Protein AF-A0A7V4J0Q5-F1 (afdb_monomer_lite)

Radius of gyration: 25.49 Å; chains: 1; bounding box: 88×31×61 Å

Structure (mmCIF, N/CA/C/O backbone):
data_AF-A0A7V4J0Q5-F1
#
_entry.id   AF-A0A7V4J0Q5-F1
#
loop_
_atom_site.group_PDB
_atom_site.id
_atom_site.type_symbol
_atom_site.label_atom_id
_atom_site.label_alt_id
_atom_site.label_comp_id
_atom_site.label_asym_id
_atom_site.label_entity_id
_atom_site.label_seq_id
_atom_site.pdbx_PDB_ins_code
_atom_site.Cartn_x
_atom_site.Cartn_y
_atom_site.Cartn_z
_atom_site.occupancy
_atom_site.B_iso_or_equiv
_atom_site.auth_seq_id
_atom_site.auth_comp_id
_atom_site.auth_asym_id
_atom_site.auth_atom_id
_atom_site.pdbx_PDB_model_num
ATOM 1 N N . MET A 1 1 ? -62.774 -4.460 27.725 1.00 52.16 1 MET A N 1
ATOM 2 C CA . MET A 1 1 ? -61.874 -3.349 28.109 1.00 52.16 1 MET A CA 1
ATOM 3 C C . MET A 1 1 ? -60.448 -3.782 27.814 1.00 52.16 1 MET A C 1
ATOM 5 O O . MET A 1 1 ? -60.049 -4.822 28.317 1.00 52.16 1 MET A O 1
ATOM 9 N N . LYS A 1 2 ? -59.718 -3.071 26.946 1.00 59.47 2 LYS A N 1
ATOM 10 C CA . LYS A 1 2 ? -58.284 -3.318 26.727 1.00 59.47 2 LYS A CA 1
ATOM 11 C C . LYS A 1 2 ? -57.515 -2.569 27.814 1.00 59.47 2 LYS A C 1
ATOM 13 O O . LYS A 1 2 ? -57.648 -1.357 27.916 1.00 59.47 2 LYS A O 1
ATOM 18 N N . THR A 1 3 ? -56.775 -3.289 28.645 1.00 68.56 3 THR A N 1
ATOM 19 C CA . THR A 1 3 ? -55.815 -2.714 29.588 1.00 68.56 3 THR A CA 1
ATOM 20 C C . THR A 1 3 ? -54.572 -2.298 28.813 1.00 68.56 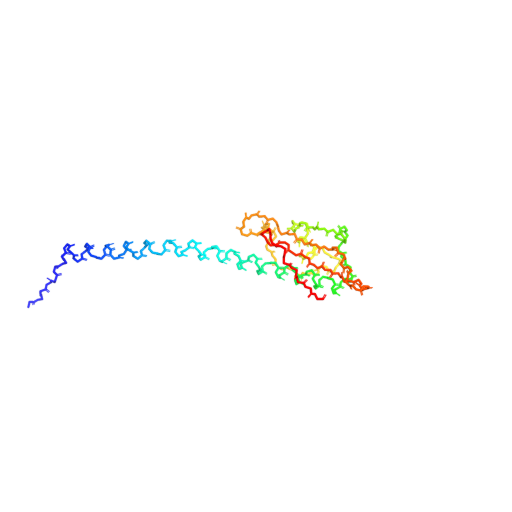3 THR A C 1
ATOM 22 O O . THR A 1 3 ? -53.862 -3.144 28.268 1.00 68.56 3 THR A O 1
ATOM 25 N N . GLU A 1 4 ? -54.317 -0.995 28.728 1.00 72.19 4 GLU A N 1
ATOM 26 C CA . GLU A 1 4 ? -53.046 -0.500 28.203 1.00 72.19 4 GLU A CA 1
ATOM 27 C C . GLU A 1 4 ? -51.958 -0.730 29.255 1.00 72.19 4 GLU A C 1
ATOM 29 O O . GLU A 1 4 ? -52.100 -0.342 30.416 1.00 72.19 4 GLU A O 1
ATOM 34 N N . LYS A 1 5 ? -50.887 -1.430 28.869 1.00 78.50 5 LYS A N 1
ATOM 35 C CA . LYS A 1 5 ? -49.734 -1.659 29.742 1.00 78.50 5 LYS A CA 1
ATOM 36 C C . LYS A 1 5 ? -48.927 -0.364 29.824 1.00 78.50 5 LYS A C 1
ATOM 38 O O . LYS A 1 5 ? -48.335 0.050 28.832 1.00 78.50 5 LYS A O 1
ATOM 43 N N . ALA A 1 6 ? -48.907 0.259 30.998 1.00 78.12 6 ALA A N 1
ATOM 44 C CA . ALA A 1 6 ? -48.026 1.385 31.279 1.00 78.12 6 ALA A CA 1
ATOM 45 C C . ALA A 1 6 ? -46.581 0.887 31.447 1.00 78.12 6 ALA A C 1
ATOM 47 O O . ALA A 1 6 ? -46.337 -0.085 32.161 1.00 78.12 6 ALA A O 1
ATOM 48 N N . PHE A 1 7 ? -45.642 1.552 30.775 1.00 81.81 7 PHE A N 1
ATOM 49 C CA . PHE A 1 7 ? -44.211 1.261 30.859 1.00 81.81 7 PHE A CA 1
ATOM 50 C C . PHE A 1 7 ? -43.657 1.758 32.197 1.00 81.81 7 PHE A C 1
ATOM 52 O O . PHE A 1 7 ? -43.951 2.882 32.614 1.00 81.81 7 PHE A O 1
ATOM 59 N N . THR A 1 8 ? -42.860 0.945 32.881 1.00 91.81 8 THR A N 1
ATOM 60 C CA . THR A 1 8 ? -42.276 1.326 34.170 1.00 91.81 8 THR A CA 1
ATOM 61 C C . THR A 1 8 ? -40.930 2.031 33.993 1.00 91.81 8 THR A C 1
ATOM 63 O O . THR A 1 8 ? -40.166 1.769 33.063 1.00 91.81 8 THR A O 1
ATOM 66 N N . LEU A 1 9 ? -40.591 2.920 34.931 1.00 90.75 9 LEU A N 1
ATOM 67 C CA . LEU A 1 9 ? -39.278 3.577 34.957 1.00 90.75 9 LEU A CA 1
ATOM 68 C C . LEU A 1 9 ? -38.124 2.574 35.089 1.00 90.75 9 LEU A C 1
ATOM 70 O O . LEU A 1 9 ? -37.050 2.803 34.539 1.00 90.75 9 LEU A O 1
ATOM 74 N N . ILE A 1 10 ? -38.342 1.457 35.791 1.00 93.31 10 ILE A N 1
ATOM 75 C CA . ILE A 1 10 ? -37.318 0.424 35.967 1.00 93.31 10 ILE A CA 1
ATOM 76 C C . ILE A 1 10 ? -37.077 -0.374 34.678 1.00 93.31 10 ILE A C 1
ATOM 78 O O . ILE A 1 10 ? -35.930 -0.699 34.368 1.00 93.31 10 ILE A O 1
ATOM 82 N N . GLU A 1 11 ? -38.120 -0.619 33.880 1.00 92.00 11 GLU A N 1
ATOM 83 C CA . GLU A 1 11 ? -37.974 -1.206 32.542 1.00 92.00 11 GLU A CA 1
ATOM 84 C C . GLU A 1 11 ? -37.151 -0.288 31.634 1.00 92.00 11 GLU A C 1
ATOM 86 O O . GLU A 1 11 ? -36.254 -0.759 30.943 1.00 92.00 11 GLU A O 1
ATOM 91 N N . LEU A 1 12 ? -37.357 1.032 31.690 1.00 92.19 12 LEU A N 1
ATOM 92 C CA . LEU A 1 12 ? -36.537 1.965 30.909 1.00 92.19 12 LEU A CA 1
ATOM 93 C C . LEU A 1 12 ? -35.083 2.020 31.405 1.00 92.19 12 LEU A C 1
ATOM 95 O O . LEU A 1 12 ? -34.148 2.008 30.603 1.00 92.19 12 LEU A O 1
ATOM 99 N N . LEU A 1 13 ? -34.888 2.053 32.726 1.00 94.25 13 LEU A N 1
ATOM 100 C CA . LEU A 1 13 ? -33.572 2.157 33.360 1.00 94.25 13 LEU A CA 1
ATOM 101 C C . LEU A 1 13 ? -32.691 0.932 33.071 1.00 94.25 13 LEU A C 1
ATOM 103 O O . LEU A 1 13 ? -31.506 1.067 32.770 1.00 94.25 13 LEU A O 1
ATOM 107 N N . THR A 1 14 ? -33.265 -0.268 33.143 1.00 94.88 14 THR A N 1
ATOM 108 C CA . THR A 1 14 ? -32.530 -1.513 32.873 1.00 94.88 14 THR A CA 1
ATOM 109 C C . THR A 1 14 ? -32.121 -1.623 31.405 1.00 94.88 14 THR A C 1
ATOM 111 O O . THR A 1 14 ? -31.003 -2.049 31.118 1.00 94.88 14 THR A O 1
ATOM 114 N N . VAL A 1 15 ? -32.959 -1.157 30.474 1.00 95.44 15 VAL A N 1
ATOM 115 C CA . VAL A 1 15 ? -32.639 -1.145 29.039 1.00 95.44 15 VAL A CA 1
ATOM 116 C C . VAL A 1 15 ? -31.444 -0.241 28.741 1.00 95.44 15 VAL A C 1
ATOM 118 O O . VAL A 1 15 ? -30.498 -0.682 28.087 1.00 95.44 15 VAL A O 1
ATOM 121 N N . ILE A 1 16 ? -31.429 0.995 29.251 1.00 96.12 16 ILE A N 1
ATOM 122 C CA . ILE A 1 16 ? -30.290 1.900 29.022 1.00 96.12 16 ILE A CA 1
ATOM 123 C C . ILE A 1 16 ? -29.013 1.404 29.710 1.00 96.12 16 ILE A C 1
ATOM 125 O O . ILE A 1 16 ? -27.926 1.565 29.156 1.00 96.12 16 ILE A O 1
ATOM 129 N N . ALA A 1 17 ? -29.132 0.739 30.866 1.00 96.06 17 ALA A N 1
ATOM 130 C CA . ALA A 1 17 ? -27.997 0.116 31.539 1.00 96.06 17 ALA A CA 1
ATOM 131 C C . ALA A 1 17 ? -27.388 -1.014 30.689 1.00 96.06 17 ALA A C 1
ATOM 133 O O . ALA A 1 17 ? -26.172 -1.052 30.499 1.00 96.06 17 ALA A O 1
ATOM 134 N N . ILE A 1 18 ? -28.217 -1.890 30.108 1.00 96.44 18 ILE A N 1
ATOM 135 C CA . ILE A 1 18 ? -27.754 -2.974 29.225 1.00 96.44 18 ILE A CA 1
ATOM 136 C C . ILE A 1 18 ? -27.131 -2.409 27.940 1.00 96.44 18 ILE A C 1
ATOM 138 O O . ILE A 1 18 ? -26.049 -2.848 27.550 1.00 96.44 18 ILE A O 1
ATOM 142 N N . ILE A 1 19 ? -27.752 -1.404 27.306 1.00 96.44 19 ILE A N 1
ATOM 143 C CA . ILE A 1 19 ? -27.188 -0.739 26.116 1.00 96.44 19 ILE A CA 1
ATOM 144 C C . ILE A 1 19 ? -25.832 -0.103 26.444 1.00 96.44 19 ILE A C 1
ATOM 146 O O . ILE A 1 19 ? -24.896 -0.249 25.662 1.00 96.44 19 ILE A O 1
ATOM 150 N N . GLY A 1 20 ? -25.694 0.549 27.604 1.00 95.94 20 GLY A N 1
ATOM 151 C CA . GLY A 1 20 ? -24.432 1.144 28.050 1.00 95.94 20 GLY A CA 1
ATOM 152 C C . GLY A 1 20 ? -23.313 0.114 28.220 1.00 95.94 20 GLY A C 1
ATOM 153 O O . GLY A 1 20 ? -22.197 0.332 27.745 1.00 95.94 20 GLY A O 1
ATOM 154 N N . ILE A 1 21 ? -23.618 -1.040 28.824 1.00 94.94 21 ILE A N 1
ATOM 155 C CA . ILE A 1 21 ? -22.664 -2.151 28.972 1.00 94.94 21 ILE A CA 1
ATOM 156 C C . ILE A 1 21 ? -22.248 -2.688 27.595 1.00 94.94 21 ILE A C 1
ATOM 158 O O . ILE A 1 21 ? -21.054 -2.822 27.320 1.00 94.94 21 ILE A O 1
ATOM 162 N N . LEU A 1 22 ? -23.212 -2.956 26.707 1.00 96.19 22 LEU A N 1
ATOM 163 C CA . LEU A 1 22 ? -22.932 -3.464 25.361 1.00 96.19 22 LEU A CA 1
ATOM 164 C C . LEU A 1 22 ? -22.110 -2.464 24.533 1.00 96.19 22 LEU A C 1
ATOM 166 O O . LEU A 1 22 ? -21.129 -2.854 23.900 1.00 96.19 22 LEU A O 1
ATOM 170 N N . ALA A 1 23 ? -22.457 -1.176 24.581 1.00 93.62 23 ALA A N 1
ATOM 171 C CA . ALA A 1 23 ? -21.733 -0.116 23.883 1.00 93.62 23 ALA A CA 1
ATOM 172 C C . ALA A 1 23 ? -20.284 0.017 24.384 1.00 93.62 23 ALA A C 1
ATOM 174 O O . ALA A 1 23 ? -19.362 0.155 23.576 1.00 93.62 23 ALA A O 1
ATOM 175 N N . GLY A 1 24 ? -20.065 -0.093 25.700 1.00 92.00 24 GLY A N 1
ATOM 176 C CA . GLY A 1 24 ? -18.728 -0.073 26.298 1.00 92.00 24 GLY A CA 1
ATOM 177 C C . GLY A 1 24 ? -17.834 -1.214 25.801 1.00 92.00 24 GLY A C 1
ATOM 178 O O . GLY A 1 24 ? -16.683 -0.983 25.429 1.00 92.00 24 GLY A O 1
ATOM 179 N N . LEU A 1 25 ? -18.373 -2.435 25.711 1.00 91.12 25 LEU A N 1
ATOM 180 C CA . LEU A 1 25 ? -17.641 -3.591 25.178 1.00 91.12 25 LEU A CA 1
ATOM 181 C C . LEU A 1 25 ? -17.315 -3.431 23.684 1.00 91.12 25 LEU A C 1
ATOM 183 O O . LEU A 1 25 ? -16.207 -3.754 23.250 1.00 91.12 25 LEU A O 1
ATOM 187 N N . MET A 1 26 ? -18.251 -2.896 22.893 1.00 91.25 26 MET A N 1
ATOM 188 C CA . MET A 1 26 ? -18.049 -2.680 21.456 1.00 91.25 26 MET A CA 1
ATOM 189 C C . MET A 1 26 ? -16.906 -1.702 21.157 1.00 91.25 26 MET A C 1
ATOM 191 O O . MET A 1 26 ? -16.135 -1.939 20.224 1.00 91.25 26 MET A O 1
ATOM 195 N N . ALA A 1 27 ? -16.750 -0.639 21.951 1.00 88.19 27 ALA A N 1
ATOM 196 C CA . ALA A 1 27 ? -15.719 0.375 21.722 1.00 88.19 27 ALA A CA 1
ATOM 197 C C . ALA A 1 27 ? -14.294 -0.218 21.699 1.00 88.19 27 ALA A C 1
ATOM 199 O O . ALA A 1 27 ? -13.502 0.089 20.803 1.00 88.19 27 ALA A O 1
ATOM 200 N N . VAL A 1 28 ? -13.980 -1.127 22.630 1.00 85.88 28 VAL A N 1
ATOM 201 C CA . VAL A 1 28 ? -12.660 -1.783 22.714 1.00 85.88 28 VAL A CA 1
ATOM 202 C C . VAL A 1 28 ? -12.432 -2.733 21.532 1.00 85.88 28 VAL A C 1
ATOM 204 O O . VAL A 1 28 ? -11.338 -2.786 20.961 1.00 85.88 28 VAL A O 1
ATOM 207 N N . LEU A 1 29 ? -13.475 -3.452 21.109 1.00 90.31 29 LEU A N 1
ATOM 208 C CA . LEU A 1 29 ? -13.398 -4.382 19.981 1.00 90.31 29 LEU A CA 1
ATOM 209 C C . LEU A 1 29 ? -13.113 -3.654 18.661 1.00 90.31 29 LEU A C 1
ATOM 211 O O . LEU A 1 29 ? -12.256 -4.099 17.892 1.00 90.31 29 LEU A O 1
ATOM 215 N N . ILE A 1 30 ? -13.762 -2.510 18.422 1.00 92.38 30 ILE A N 1
ATOM 216 C CA . ILE A 1 30 ? -13.619 -1.728 17.184 1.00 92.38 30 ILE A CA 1
ATOM 217 C C . ILE A 1 30 ? -12.181 -1.235 16.989 1.00 92.38 30 ILE A C 1
ATOM 219 O O . ILE A 1 30 ? -11.658 -1.312 15.875 1.00 92.38 30 ILE A O 1
ATOM 223 N N . ALA A 1 31 ? -11.510 -0.779 18.050 1.00 86.81 31 ALA A N 1
ATOM 224 C CA . ALA A 1 31 ? -10.121 -0.325 17.960 1.00 86.81 31 ALA A CA 1
ATOM 225 C C . ALA A 1 31 ? -9.189 -1.443 17.455 1.00 86.81 31 ALA A C 1
ATOM 227 O O . ALA A 1 31 ? -8.400 -1.243 16.527 1.00 86.81 31 ALA A O 1
ATOM 228 N N . SER A 1 32 ? -9.339 -2.653 18.005 1.00 88.38 32 SER A N 1
ATOM 229 C CA . SER A 1 32 ? -8.562 -3.822 17.577 1.00 88.38 32 SER A CA 1
ATOM 230 C C . SER A 1 32 ? -8.907 -4.272 16.150 1.00 88.38 32 SER A C 1
ATOM 232 O O . SER A 1 32 ? -8.013 -4.603 15.366 1.00 88.38 32 SER A O 1
ATOM 234 N N . ALA A 1 33 ? -10.192 -4.234 15.782 1.00 91.38 33 ALA A N 1
ATOM 235 C CA . ALA A 1 33 ? -10.665 -4.597 14.452 1.00 91.38 33 ALA A CA 1
ATOM 236 C C . ALA A 1 33 ? -10.125 -3.635 13.387 1.00 91.38 33 ALA A C 1
ATOM 238 O O . ALA A 1 33 ? -9.646 -4.082 12.346 1.00 91.38 33 ALA A O 1
ATOM 239 N N . ARG A 1 34 ? -10.108 -2.327 13.674 1.00 90.44 34 ARG A N 1
ATOM 240 C CA . ARG A 1 34 ? -9.546 -1.306 12.783 1.00 90.44 34 ARG A CA 1
ATOM 241 C C . ARG A 1 34 ? -8.055 -1.522 12.542 1.00 90.44 34 ARG A C 1
ATOM 243 O O . ARG A 1 34 ? -7.623 -1.481 11.396 1.00 90.44 34 ARG A O 1
ATOM 250 N N . ALA A 1 35 ? -7.280 -1.819 13.587 1.00 88.75 35 ALA A N 1
ATOM 251 C CA . ALA A 1 35 ? -5.852 -2.108 13.440 1.00 88.75 35 ALA A CA 1
ATOM 252 C C . ALA A 1 35 ? -5.598 -3.348 12.561 1.00 88.75 35 ALA A C 1
ATOM 254 O O . ALA A 1 35 ? -4.729 -3.333 11.687 1.00 88.75 35 ALA A O 1
ATOM 255 N N . ARG A 1 36 ? -6.390 -4.414 12.741 1.00 89.00 36 ARG A N 1
ATOM 256 C CA . ARG A 1 36 ? -6.316 -5.620 11.897 1.00 89.00 36 ARG A CA 1
ATOM 257 C C . ARG A 1 36 ? -6.714 -5.333 10.449 1.00 89.00 36 ARG A C 1
ATOM 259 O O . ARG A 1 36 ? -6.032 -5.805 9.545 1.00 89.00 36 ARG A O 1
ATOM 266 N N . ALA A 1 37 ? -7.765 -4.543 10.232 1.00 92.25 37 ALA A N 1
ATOM 267 C CA . ALA A 1 37 ? -8.218 -4.144 8.903 1.00 92.25 37 ALA A CA 1
ATOM 268 C C . ALA A 1 37 ? -7.161 -3.311 8.165 1.00 92.25 37 ALA A C 1
ATOM 270 O O . ALA A 1 37 ? -6.860 -3.604 7.011 1.00 92.25 37 ALA A O 1
ATOM 271 N N . SER A 1 38 ? -6.534 -2.340 8.840 1.00 91.12 38 SER A N 1
ATOM 272 C CA . SER A 1 38 ? -5.408 -1.580 8.285 1.00 91.12 38 SER A CA 1
ATOM 273 C C . SER A 1 38 ? -4.249 -2.501 7.894 1.00 91.12 38 SER A C 1
ATOM 275 O O . SER A 1 38 ? -3.775 -2.447 6.765 1.00 91.12 38 SER A O 1
ATOM 277 N N . ASN A 1 39 ? -3.839 -3.424 8.768 1.00 87.94 39 ASN A N 1
ATOM 278 C CA . ASN A 1 39 ? -2.780 -4.383 8.436 1.00 87.94 39 ASN A CA 1
ATOM 279 C C . ASN A 1 39 ? -3.140 -5.267 7.231 1.00 87.94 39 ASN A C 1
ATOM 281 O O . ASN A 1 39 ? -2.308 -5.483 6.352 1.00 87.94 39 ASN A O 1
ATOM 285 N N . ALA A 1 40 ? -4.371 -5.780 7.178 1.00 89.69 40 ALA A N 1
ATOM 286 C CA . ALA A 1 40 ? -4.837 -6.616 6.076 1.00 89.69 40 ALA A CA 1
ATOM 287 C C . ALA A 1 40 ? -4.864 -5.849 4.747 1.00 89.69 40 ALA A C 1
ATOM 289 O O . ALA A 1 40 ? -4.407 -6.379 3.734 1.00 89.69 40 ALA A O 1
ATOM 290 N N . LYS A 1 41 ? -5.338 -4.595 4.771 1.00 90.75 41 LYS A N 1
ATOM 291 C CA . LYS A 1 41 ? -5.330 -3.692 3.618 1.00 90.75 41 LYS A CA 1
ATOM 292 C C . LYS A 1 41 ? -3.907 -3.458 3.114 1.00 90.75 41 LYS A C 1
ATOM 294 O O . LYS A 1 41 ? -3.645 -3.706 1.943 1.00 90.75 41 LYS A O 1
ATOM 299 N N . ALA A 1 42 ? -2.983 -3.095 4.005 1.00 88.12 42 ALA A N 1
ATOM 300 C CA . ALA A 1 42 ? -1.596 -2.839 3.626 1.00 88.12 42 ALA A CA 1
ATOM 301 C C . ALA A 1 42 ? -0.938 -4.060 2.968 1.00 88.12 42 ALA A C 1
ATOM 303 O O . ALA A 1 42 ? -0.275 -3.959 1.941 1.00 88.12 42 ALA A O 1
ATOM 304 N N . VAL A 1 43 ? -1.166 -5.250 3.532 1.00 85.94 43 VAL A N 1
ATOM 305 C CA . VAL A 1 43 ? -0.650 -6.506 2.975 1.00 85.94 43 VAL A CA 1
ATOM 306 C C . VAL A 1 43 ? -1.261 -6.823 1.605 1.00 85.94 43 VAL A C 1
ATOM 308 O O . VAL A 1 43 ? -0.562 -7.356 0.744 1.00 85.94 43 VAL A O 1
ATOM 311 N N . ALA A 1 44 ? -2.545 -6.532 1.388 1.00 89.44 44 ALA A N 1
ATOM 312 C CA . ALA A 1 44 ? -3.189 -6.736 0.092 1.00 89.44 44 ALA A CA 1
ATOM 313 C C . ALA A 1 44 ? -2.600 -5.813 -0.985 1.00 89.44 44 ALA A C 1
ATOM 315 O O . ALA A 1 44 ? -2.179 -6.314 -2.024 1.00 89.44 44 ALA A O 1
ATOM 316 N N . GLU A 1 45 ? -2.474 -4.520 -0.684 1.00 90.12 45 GLU A N 1
ATOM 317 C CA . GLU A 1 45 ? -1.876 -3.513 -1.575 1.00 90.12 45 GLU A CA 1
ATOM 318 C C . GLU A 1 45 ? -0.414 -3.850 -1.918 1.00 90.12 45 GLU A C 1
ATOM 320 O O . GLU A 1 45 ? 0.001 -3.747 -3.071 1.00 90.12 45 GLU A O 1
ATOM 325 N N . CYS A 1 46 ? 0.365 -4.358 -0.955 1.00 86.06 46 CYS A N 1
ATOM 326 C CA . CYS A 1 46 ? 1.735 -4.817 -1.216 1.00 86.06 46 CYS A CA 1
ATOM 327 C C . CYS A 1 46 ? 1.788 -5.975 -2.216 1.00 86.06 46 CYS A C 1
ATOM 329 O O . CYS A 1 46 ? 2.633 -5.986 -3.108 1.00 86.06 46 CYS A O 1
ATOM 331 N N . ARG A 1 47 ? 0.900 -6.966 -2.076 1.00 86.44 47 ARG A N 1
ATOM 332 C CA . ARG A 1 47 ? 0.849 -8.102 -3.010 1.00 86.44 47 ARG A CA 1
ATOM 333 C C . ARG A 1 47 ? 0.449 -7.660 -4.410 1.00 86.44 47 ARG A C 1
ATOM 335 O O . ARG A 1 47 ? 0.961 -8.206 -5.383 1.00 86.44 47 ARG A O 1
ATOM 342 N N . GLU A 1 48 ? -0.446 -6.686 -4.503 1.00 90.31 48 GLU A N 1
ATOM 343 C CA . GLU A 1 48 ? -0.857 -6.103 -5.774 1.00 90.31 48 GLU A CA 1
ATOM 344 C C . GLU A 1 48 ? 0.316 -5.401 -6.471 1.00 90.31 48 GLU A C 1
ATOM 346 O O . GLU A 1 48 ? 0.586 -5.689 -7.636 1.00 90.31 48 GLU A O 1
ATOM 351 N N . LEU A 1 49 ? 1.098 -4.602 -5.732 1.00 89.56 49 LEU A N 1
ATOM 352 C CA . LEU A 1 49 ? 2.335 -3.999 -6.240 1.00 89.56 49 LEU A CA 1
ATOM 353 C C . LEU A 1 49 ? 3.349 -5.043 -6.715 1.00 89.56 49 LEU A C 1
ATOM 355 O O . LEU A 1 49 ? 3.896 -4.914 -7.809 1.00 89.56 49 LEU A O 1
ATOM 359 N N . ILE A 1 50 ? 3.605 -6.079 -5.909 1.00 85.69 50 ILE A N 1
ATOM 360 C CA . ILE A 1 50 ? 4.541 -7.155 -6.273 1.00 85.69 50 ILE A CA 1
ATOM 361 C C . ILE A 1 50 ? 4.090 -7.812 -7.574 1.00 85.69 50 ILE A C 1
ATOM 363 O O . ILE A 1 50 ? 4.888 -7.989 -8.492 1.00 85.69 50 ILE A O 1
ATOM 367 N N . ARG A 1 51 ? 2.801 -8.149 -7.677 1.00 89.06 51 ARG A N 1
ATOM 368 C CA . ARG A 1 51 ? 2.239 -8.761 -8.880 1.00 89.06 51 ARG A CA 1
ATOM 369 C C . ARG A 1 51 ? 2.399 -7.846 -10.094 1.00 89.06 51 ARG A C 1
ATOM 371 O O . ARG A 1 51 ? 2.843 -8.325 -11.133 1.00 89.06 51 ARG A O 1
ATOM 378 N N . ALA A 1 52 ? 2.090 -6.558 -9.964 1.00 92.06 52 ALA A N 1
ATOM 379 C CA . ALA A 1 52 ? 2.223 -5.593 -11.052 1.00 92.06 52 ALA A CA 1
ATOM 380 C C . ALA A 1 52 ? 3.672 -5.505 -11.561 1.00 92.06 52 ALA A C 1
ATOM 382 O O . ALA A 1 52 ? 3.915 -5.627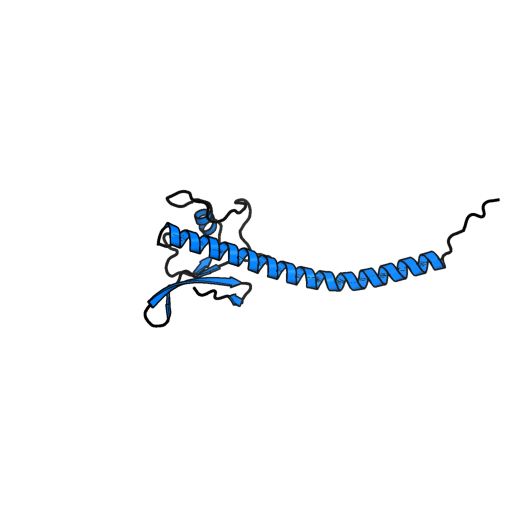 -12.763 1.00 92.06 52 ALA A O 1
ATOM 383 N N . TRP A 1 53 ? 4.650 -5.394 -10.656 1.00 89.81 53 TRP A N 1
ATOM 384 C CA . TRP A 1 53 ? 6.069 -5.353 -11.021 1.00 89.81 53 TRP A CA 1
ATOM 385 C C . TRP A 1 53 ? 6.586 -6.673 -11.603 1.00 89.81 53 TRP A C 1
ATOM 387 O O . TRP A 1 53 ? 7.379 -6.652 -12.544 1.00 89.81 53 TRP A O 1
ATOM 397 N N . LYS A 1 54 ? 6.108 -7.822 -11.114 1.00 87.38 54 LYS A N 1
ATOM 398 C CA . LYS A 1 54 ? 6.423 -9.130 -11.709 1.00 87.38 54 LYS A CA 1
ATOM 399 C C . LYS A 1 54 ? 5.925 -9.227 -13.148 1.00 87.38 54 LYS A C 1
ATOM 401 O O . LYS A 1 54 ? 6.678 -9.625 -14.032 1.00 87.38 54 LYS A O 1
ATOM 406 N N . VAL A 1 55 ? 4.678 -8.831 -13.405 1.00 91.25 55 VAL A N 1
ATOM 407 C CA . VAL A 1 55 ? 4.114 -8.849 -14.765 1.00 91.25 55 VAL A CA 1
ATOM 408 C C . VAL A 1 55 ? 4.842 -7.847 -15.669 1.00 91.25 55 VAL A C 1
ATOM 410 O O . VAL A 1 55 ? 5.128 -8.170 -16.823 1.00 91.25 55 VAL A O 1
ATOM 413 N N . TYR A 1 56 ? 5.231 -6.680 -15.143 1.00 92.00 56 TYR A N 1
ATOM 414 C CA . TYR A 1 56 ? 6.081 -5.724 -15.859 1.00 92.00 56 TYR A CA 1
ATOM 415 C C . TYR A 1 56 ? 7.415 -6.362 -16.282 1.00 92.00 56 TYR A C 1
ATOM 417 O O . TYR A 1 56 ? 7.794 -6.281 -17.451 1.00 92.00 56 TYR A O 1
ATOM 425 N N . TRP A 1 57 ? 8.104 -7.045 -15.361 1.00 88.12 57 TRP A N 1
ATOM 426 C CA . TRP A 1 57 ? 9.360 -7.742 -15.652 1.00 88.12 57 TRP A CA 1
ATOM 427 C C . TRP A 1 57 ? 9.187 -8.835 -16.708 1.00 88.12 57 TRP A C 1
ATOM 429 O O . TRP A 1 57 ? 9.981 -8.912 -17.640 1.00 88.12 57 TRP A O 1
ATOM 439 N N . ILE A 1 58 ? 8.130 -9.644 -16.610 1.00 89.69 58 ILE A N 1
ATOM 440 C CA . ILE A 1 58 ? 7.824 -10.689 -17.600 1.00 89.69 58 ILE A CA 1
ATOM 441 C C . ILE A 1 58 ? 7.602 -10.080 -18.993 1.00 89.69 58 ILE A C 1
ATOM 443 O O . ILE A 1 58 ? 8.044 -10.647 -19.988 1.00 89.69 58 ILE A O 1
ATOM 447 N N . THR A 1 59 ? 6.953 -8.916 -19.062 1.00 92.12 59 THR A N 1
ATOM 448 C CA . THR A 1 59 ? 6.607 -8.251 -20.327 1.00 92.12 59 THR A CA 1
ATOM 449 C C . THR A 1 59 ? 7.819 -7.598 -20.990 1.00 92.12 59 THR A C 1
ATOM 451 O O . THR A 1 59 ? 8.015 -7.733 -22.195 1.00 92.12 59 THR A O 1
ATOM 454 N N . TYR A 1 60 ? 8.640 -6.887 -20.214 1.00 90.94 60 TYR A N 1
ATOM 455 C CA . TYR A 1 60 ? 9.726 -6.062 -20.752 1.00 90.94 60 TYR A CA 1
ATOM 456 C C . TYR A 1 60 ? 11.123 -6.669 -20.603 1.00 90.94 60 TYR A C 1
ATOM 458 O O . TYR A 1 60 ? 12.059 -6.169 -21.230 1.00 90.94 60 TYR A O 1
ATOM 466 N N . GLN A 1 61 ? 11.280 -7.693 -19.759 1.00 88.88 61 GLN A N 1
ATOM 467 C CA . GLN A 1 61 ? 12.555 -8.311 -19.360 1.00 88.88 61 GLN A CA 1
ATOM 468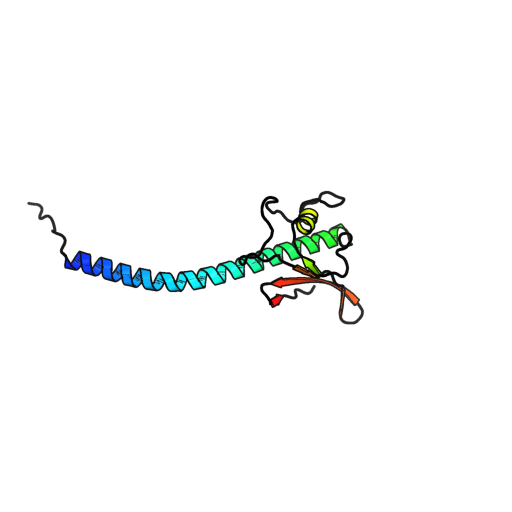 C C . GLN A 1 61 ? 13.607 -7.319 -18.834 1.00 88.88 61 GLN A C 1
ATOM 470 O O . GLN A 1 61 ? 14.808 -7.582 -18.859 1.00 88.88 61 GLN A O 1
ATOM 475 N N . LYS A 1 62 ? 13.163 -6.148 -18.373 1.00 87.94 62 LYS A N 1
ATOM 476 C CA . LYS A 1 62 ? 14.001 -5.091 -17.806 1.00 87.94 62 LYS A CA 1
ATOM 477 C C . LYS A 1 62 ? 13.180 -4.228 -16.868 1.00 87.94 62 LYS A C 1
ATOM 479 O O . LYS A 1 62 ? 11.973 -4.095 -17.050 1.00 87.94 62 LYS A O 1
ATOM 484 N N . TRP A 1 63 ? 13.847 -3.589 -15.916 1.00 88.38 63 TRP A N 1
ATOM 485 C CA . TRP A 1 63 ? 13.236 -2.573 -15.065 1.00 88.38 63 TRP A CA 1
ATOM 486 C C . TRP A 1 63 ? 13.118 -1.228 -15.793 1.00 88.38 63 TRP A C 1
ATOM 488 O O . TRP A 1 63 ? 13.836 -0.994 -16.772 1.00 88.38 63 TRP A O 1
ATOM 498 N N . PRO A 1 64 ? 12.230 -0.326 -15.336 1.00 90.56 64 PRO A N 1
ATOM 499 C CA . PRO A 1 64 ? 12.187 1.034 -15.856 1.00 90.56 64 PRO A CA 1
ATOM 500 C C . PRO A 1 64 ? 13.538 1.758 -15.696 1.00 90.56 64 PRO A C 1
ATOM 502 O O . PRO A 1 64 ? 14.314 1.435 -14.786 1.00 90.56 64 PRO A O 1
ATOM 505 N N . PRO A 1 65 ? 13.835 2.761 -16.542 1.00 89.69 65 PRO A N 1
ATOM 506 C CA . PRO A 1 65 ? 15.045 3.564 -16.408 1.00 89.69 65 PRO A CA 1
ATOM 507 C C . PRO A 1 65 ? 15.188 4.145 -14.996 1.00 89.69 65 PRO A C 1
ATOM 509 O O . PRO A 1 65 ? 14.260 4.743 -14.460 1.00 89.69 65 PRO A O 1
ATOM 512 N N . GLY A 1 66 ? 16.355 3.945 -14.382 1.00 88.25 66 GLY A N 1
ATOM 513 C CA . GLY A 1 66 ? 16.649 4.437 -13.036 1.00 88.25 66 GLY A CA 1
ATOM 514 C C . GLY A 1 66 ? 16.060 3.614 -11.888 1.00 88.25 66 GLY A C 1
ATOM 515 O O . GLY A 1 66 ? 16.276 4.005 -10.747 1.00 88.25 66 GLY A O 1
ATOM 516 N N . PHE A 1 67 ? 15.345 2.511 -12.144 1.00 88.69 67 PHE A N 1
ATOM 517 C CA . PHE A 1 67 ? 14.813 1.620 -11.099 1.00 88.69 67 PHE A CA 1
ATOM 518 C C . PHE A 1 67 ? 15.757 0.470 -10.762 1.00 88.69 67 PHE A C 1
ATOM 520 O O . PHE A 1 67 ? 15.819 0.065 -9.606 1.00 88.69 67 PHE A O 1
ATOM 527 N N . ALA A 1 68 ? 16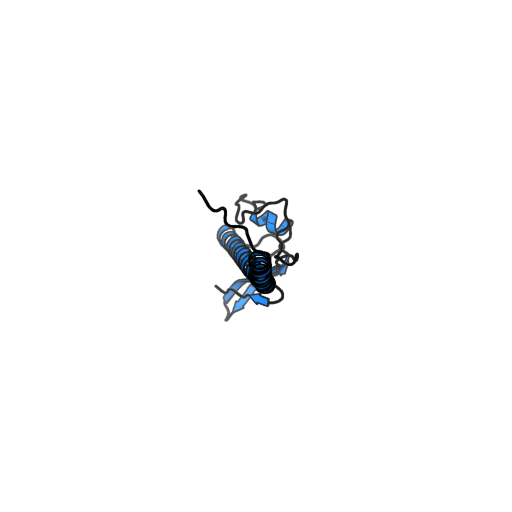.489 -0.042 -11.754 1.00 85.94 68 ALA A N 1
ATOM 528 C CA . ALA A 1 68 ? 17.408 -1.158 -11.563 1.00 85.94 68 ALA A CA 1
ATOM 529 C C . ALA A 1 68 ? 18.404 -0.882 -10.426 1.00 85.94 68 ALA A C 1
ATOM 531 O O . ALA A 1 68 ? 18.959 0.213 -10.335 1.00 85.94 68 ALA A O 1
ATOM 532 N N . ASP A 1 69 ? 18.615 -1.884 -9.572 1.00 83.50 69 ASP A N 1
ATOM 533 C CA . ASP A 1 69 ? 19.568 -1.843 -8.461 1.00 83.50 69 ASP A CA 1
ATOM 534 C C . ASP A 1 69 ? 19.308 -0.762 -7.402 1.00 83.50 69 ASP A C 1
ATOM 536 O O . ASP A 1 69 ? 20.207 -0.364 -6.658 1.00 83.50 69 ASP A O 1
ATOM 540 N N . GLN A 1 70 ? 18.056 -0.310 -7.280 1.00 83.94 70 GLN A N 1
ATOM 541 C CA . GLN A 1 70 ? 17.655 0.699 -6.303 1.00 83.94 70 GLN A CA 1
ATOM 542 C C . GLN A 1 70 ? 16.413 0.299 -5.511 1.00 83.94 70 GLN A C 1
ATOM 544 O O . GLN A 1 70 ? 15.560 -0.455 -5.969 1.00 83.94 70 GLN A O 1
ATOM 549 N N . VAL A 1 71 ? 16.287 0.873 -4.315 1.00 84.19 71 VAL A N 1
ATOM 550 C CA . VAL A 1 71 ? 15.018 0.906 -3.585 1.00 84.19 71 VAL A CA 1
ATOM 551 C C . VAL A 1 71 ? 14.262 2.147 -4.036 1.00 84.19 71 VAL A C 1
ATOM 553 O O . VAL A 1 71 ? 14.784 3.258 -3.938 1.00 84.19 71 VAL A O 1
ATOM 556 N N . LYS A 1 72 ? 13.040 1.971 -4.533 1.00 88.19 72 LYS A N 1
ATOM 557 C CA . LYS A 1 72 ? 12.192 3.071 -4.995 1.00 88.19 72 LYS A CA 1
ATOM 558 C C . LYS A 1 72 ? 10.980 3.241 -4.115 1.00 88.19 72 LYS A C 1
ATOM 560 O O . LYS A 1 72 ? 10.342 2.272 -3.717 1.00 88.19 72 LYS A O 1
ATOM 565 N N . MET A 1 73 ? 10.663 4.498 -3.852 1.00 88.75 73 MET A N 1
ATOM 566 C CA . MET A 1 73 ? 9.385 4.898 -3.293 1.00 88.75 73 MET A CA 1
ATOM 567 C C . MET A 1 73 ? 8.312 4.752 -4.372 1.00 88.75 73 MET A C 1
ATOM 569 O O . MET A 1 73 ? 8.538 5.131 -5.517 1.00 88.75 73 MET A O 1
ATOM 573 N N . MET A 1 74 ? 7.160 4.194 -4.015 1.00 89.94 74 MET A N 1
ATOM 574 C CA . MET A 1 74 ? 5.997 4.091 -4.896 1.00 89.94 74 MET A CA 1
ATOM 575 C C . MET A 1 74 ? 5.221 5.408 -4.872 1.00 89.94 74 MET A C 1
ATOM 577 O O . MET A 1 74 ? 4.132 5.509 -4.309 1.00 89.94 74 MET A O 1
ATOM 581 N N . ASP A 1 75 ? 5.848 6.443 -5.419 1.00 91.19 75 ASP A N 1
ATOM 582 C CA . ASP A 1 75 ? 5.253 7.755 -5.630 1.00 91.19 75 ASP A CA 1
ATOM 583 C C . ASP A 1 75 ? 4.416 7.804 -6.918 1.00 91.19 75 ASP A C 1
ATOM 585 O O . ASP A 1 75 ? 4.225 6.798 -7.603 1.00 91.19 75 ASP A O 1
ATOM 589 N N . ALA A 1 76 ? 3.872 8.980 -7.236 1.00 91.12 76 ALA A N 1
ATOM 590 C CA . ALA A 1 76 ? 3.034 9.159 -8.419 1.00 91.12 76 ALA A CA 1
ATOM 591 C C . ALA A 1 76 ? 3.766 8.770 -9.716 1.00 91.12 76 ALA A C 1
ATOM 593 O O . ALA A 1 76 ? 3.166 8.135 -10.583 1.00 91.12 76 ALA A O 1
ATOM 594 N N . ASP A 1 77 ? 5.060 9.078 -9.824 1.00 90.75 77 ASP A N 1
ATOM 595 C CA . ASP A 1 77 ? 5.857 8.773 -11.011 1.00 90.75 77 ASP A CA 1
ATOM 596 C C . ASP A 1 77 ? 6.071 7.263 -11.151 1.00 90.75 77 ASP A C 1
ATOM 598 O O . ASP A 1 77 ? 5.817 6.699 -12.219 1.00 90.75 77 ASP A O 1
ATOM 602 N N . ALA A 1 78 ? 6.448 6.582 -10.065 1.00 90.94 78 ALA A N 1
ATOM 603 C CA . ALA A 1 78 ? 6.606 5.131 -10.046 1.00 90.94 78 ALA A CA 1
ATOM 604 C C . ALA A 1 78 ? 5.296 4.392 -10.357 1.00 90.94 78 ALA A C 1
ATOM 606 O O . ALA A 1 78 ? 5.295 3.433 -11.131 1.00 90.94 78 ALA A O 1
ATOM 607 N N . ILE A 1 79 ? 4.175 4.852 -9.795 1.00 93.12 79 ILE A N 1
ATOM 608 C CA . ILE A 1 79 ? 2.855 4.267 -10.051 1.00 93.12 79 ILE A CA 1
ATOM 609 C C . ILE A 1 79 ? 2.399 4.542 -11.488 1.00 93.12 79 ILE A C 1
ATOM 611 O O . ILE A 1 79 ? 1.832 3.650 -12.117 1.00 93.12 79 ILE A O 1
ATOM 615 N N . SER A 1 80 ? 2.717 5.709 -12.060 1.00 93.19 80 SER A N 1
ATOM 616 C CA . SER A 1 80 ? 2.343 6.039 -13.443 1.00 93.19 80 SER A CA 1
ATOM 617 C C . SER A 1 80 ? 2.891 5.025 -14.453 1.00 93.19 80 SER A C 1
ATOM 619 O O . SER A 1 80 ? 2.208 4.676 -15.419 1.00 93.19 80 SER A O 1
ATOM 621 N N . ILE A 1 81 ? 4.091 4.486 -14.205 1.00 93.56 81 ILE A N 1
ATOM 622 C CA . ILE A 1 81 ? 4.722 3.463 -15.051 1.00 93.56 81 ILE A CA 1
ATOM 623 C C . ILE A 1 81 ? 3.877 2.188 -15.075 1.00 93.56 81 ILE A C 1
ATOM 625 O O . ILE A 1 81 ? 3.699 1.582 -16.134 1.00 93.56 81 ILE A O 1
ATOM 629 N N . LEU A 1 82 ? 3.309 1.803 -13.931 1.00 93.69 82 LEU A N 1
ATOM 630 C CA . LEU A 1 82 ? 2.392 0.668 -13.828 1.00 93.69 82 LEU A CA 1
ATOM 631 C C . LEU A 1 82 ? 1.006 0.972 -14.413 1.00 93.69 82 LEU A C 1
ATOM 633 O O . LEU A 1 82 ? 0.274 0.044 -14.741 1.00 93.69 82 LEU A O 1
ATOM 637 N N . GLN A 1 83 ? 0.657 2.244 -14.595 1.00 93.56 83 GLN A N 1
ATOM 638 C CA . GLN A 1 83 ? -0.627 2.704 -15.133 1.00 93.56 83 GLN A CA 1
ATOM 639 C C . GLN A 1 83 ? -0.587 3.036 -16.634 1.00 93.56 83 GLN A C 1
ATOM 641 O O . GLN A 1 83 ? -1.466 3.723 -17.151 1.00 93.56 83 GLN A O 1
ATOM 646 N N . GLY A 1 84 ? 0.426 2.557 -17.360 1.00 91.25 84 GLY A N 1
ATOM 647 C CA . GLY A 1 84 ? 0.527 2.748 -18.809 1.00 91.25 84 GLY A CA 1
ATOM 648 C C . GLY A 1 84 ? 1.472 3.864 -19.250 1.00 91.25 84 GLY A C 1
ATOM 649 O O . GLY A 1 84 ? 1.613 4.081 -20.453 1.00 91.25 84 GLY A O 1
ATOM 650 N N . ASN A 1 85 ? 2.187 4.529 -18.336 1.00 92.69 85 ASN A N 1
ATOM 651 C CA . ASN A 1 85 ? 3.339 5.367 -18.690 1.00 92.69 85 ASN A CA 1
ATOM 652 C C . ASN A 1 85 ? 4.583 4.497 -18.966 1.00 92.69 85 ASN A C 1
ATOM 654 O O . ASN A 1 85 ? 5.610 4.577 -18.297 1.00 92.69 85 ASN A O 1
ATOM 658 N N . ASN A 1 86 ? 4.451 3.587 -19.927 1.00 91.12 86 ASN A N 1
ATOM 659 C CA . ASN A 1 86 ? 5.472 2.635 -20.342 1.00 91.12 86 ASN A CA 1
ATOM 660 C C . ASN A 1 86 ? 5.423 2.455 -21.872 1.00 91.12 86 ASN A C 1
ATOM 662 O O . ASN A 1 86 ? 4.431 2.842 -22.495 1.00 91.12 86 ASN A O 1
ATOM 666 N N . PRO A 1 87 ? 6.467 1.887 -22.507 1.00 90.12 87 PRO A N 1
ATOM 667 C CA . PRO A 1 87 ? 6.595 1.882 -23.967 1.00 90.12 87 PRO A CA 1
ATOM 668 C C . PRO A 1 87 ? 5.406 1.282 -24.730 1.00 90.12 87 PRO A C 1
ATOM 670 O O . PRO A 1 87 ? 5.119 1.727 -25.837 1.00 90.12 87 PRO A O 1
ATOM 673 N N . GLN A 1 88 ? 4.704 0.299 -24.153 1.00 91.81 88 GLN A N 1
ATOM 674 C CA . GLN A 1 88 ? 3.550 -0.357 -24.785 1.00 91.81 88 GLN A CA 1
ATOM 675 C C . GLN A 1 88 ? 2.192 0.119 -24.242 1.00 91.81 88 GLN A C 1
ATOM 677 O O . GLN A 1 88 ? 1.162 -0.412 -24.648 1.00 91.81 88 GLN A O 1
ATOM 682 N N . ARG A 1 89 ? 2.165 1.107 -23.337 1.00 92.75 89 ARG A N 1
ATOM 683 C CA . ARG A 1 89 ? 0.954 1.623 -22.666 1.00 92.75 89 ARG A CA 1
ATOM 684 C C . ARG A 1 89 ? 0.090 0.554 -21.983 1.00 92.75 89 ARG A C 1
ATOM 686 O O . ARG A 1 89 ? -1.128 0.692 -21.905 1.00 92.75 89 ARG A O 1
ATOM 693 N N . ILE A 1 90 ? 0.719 -0.505 -21.476 1.00 93.38 90 ILE A N 1
ATOM 694 C CA . ILE A 1 90 ? 0.035 -1.600 -20.777 1.00 93.38 90 ILE A CA 1
ATOM 695 C C . ILE A 1 90 ? -0.218 -1.186 -19.327 1.00 93.38 90 ILE A C 1
ATOM 697 O O . ILE A 1 90 ? 0.677 -0.661 -18.665 1.00 93.38 90 ILE A O 1
ATOM 701 N N . VAL A 1 91 ? -1.424 -1.441 -18.824 1.00 94.75 91 VAL A N 1
ATOM 702 C CA . VAL A 1 91 ? -1.771 -1.221 -17.417 1.00 94.75 91 VAL A CA 1
ATOM 703 C C . VAL A 1 91 ? -1.481 -2.501 -16.632 1.00 94.75 91 VAL A C 1
ATOM 705 O O . VAL A 1 91 ? -2.050 -3.552 -16.908 1.00 94.75 91 VAL A O 1
ATOM 708 N N . PHE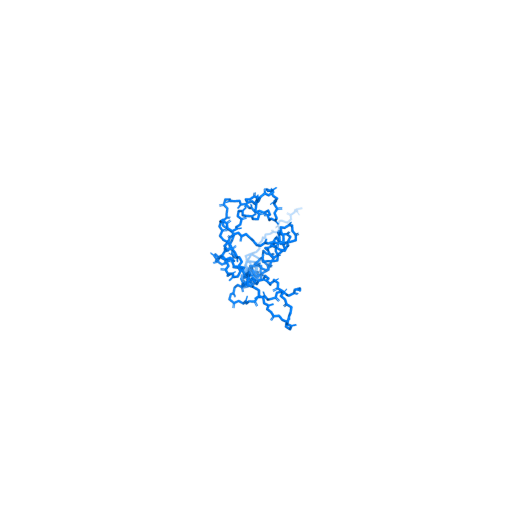 A 1 92 ? -0.571 -2.408 -15.666 1.00 93.38 92 PHE A N 1
ATOM 709 C CA . PHE A 1 92 ? -0.189 -3.483 -14.746 1.00 93.38 92 PHE A CA 1
ATOM 710 C C . PHE A 1 92 ? -0.837 -3.335 -13.367 1.00 93.38 92 PHE A C 1
ATOM 712 O O . PHE A 1 92 ? -0.950 -4.320 -12.639 1.00 93.38 92 PHE A O 1
ATOM 719 N N . LEU A 1 93 ? -1.236 -2.113 -13.008 1.00 94.50 93 LEU A N 1
ATOM 720 C CA . LEU A 1 93 ? -1.909 -1.779 -11.759 1.00 94.50 93 LEU A CA 1
ATOM 721 C C . LEU A 1 93 ? -3.049 -0.801 -12.042 1.00 94.50 93 LEU A C 1
ATOM 723 O O . LEU A 1 93 ? -2.821 0.270 -12.605 1.00 94.50 93 LEU A O 1
ATOM 727 N N . GLU A 1 94 ? -4.257 -1.143 -11.609 1.00 91.81 94 GLU A N 1
ATOM 728 C CA . GLU A 1 94 ? -5.403 -0.238 -11.655 1.00 91.81 94 GLU A CA 1
ATOM 729 C C . GLU A 1 94 ? -5.499 0.514 -10.329 1.00 91.81 94 GLU A C 1
ATOM 731 O O . GLU A 1 94 ? -5.754 -0.063 -9.276 1.00 91.81 94 GLU A O 1
ATOM 736 N N . TRP A 1 95 ? -5.277 1.825 -10.367 1.00 90.75 95 TRP A N 1
ATOM 737 C CA . TRP A 1 95 ? -5.402 2.676 -9.189 1.00 90.75 95 TRP A CA 1
ATOM 738 C C . TRP A 1 95 ? -5.902 4.062 -9.585 1.00 90.75 95 TRP A C 1
ATOM 740 O O . TRP A 1 95 ? -5.684 4.518 -10.705 1.00 90.75 95 TRP A O 1
ATOM 750 N N . ASP A 1 96 ? -6.584 4.735 -8.667 1.00 90.69 96 ASP A N 1
ATOM 751 C CA . ASP A 1 96 ? -7.086 6.087 -8.885 1.00 90.69 96 ASP A CA 1
ATOM 752 C C . ASP A 1 96 ? -5.912 7.084 -8.971 1.00 90.69 96 ASP A C 1
ATOM 754 O O . ASP A 1 96 ? -5.254 7.333 -7.957 1.00 90.69 96 ASP A O 1
ATOM 758 N N . PRO A 1 97 ? -5.649 7.699 -10.139 1.00 84.00 97 PRO A N 1
ATOM 759 C CA . PRO A 1 97 ? -4.506 8.592 -10.316 1.00 84.00 97 PRO A CA 1
ATOM 760 C C . PRO A 1 97 ? -4.622 9.889 -9.499 1.00 84.00 97 PRO A C 1
ATOM 762 O O . PRO A 1 97 ? -3.625 10.577 -9.301 1.00 84.00 97 PRO A O 1
ATOM 765 N N . SER A 1 98 ? -5.815 10.231 -8.995 1.00 87.12 98 SER A N 1
ATOM 766 C CA . SER A 1 98 ? -6.010 11.397 -8.124 1.00 87.12 98 SER A CA 1
ATOM 767 C C . SER A 1 98 ? -5.549 11.163 -6.681 1.00 87.12 98 SER A C 1
ATOM 769 O O . SER A 1 98 ? -5.428 12.117 -5.909 1.00 87.12 98 SER A O 1
ATOM 771 N N . LYS A 1 99 ? -5.289 9.906 -6.292 1.00 88.69 99 LYS A N 1
ATOM 772 C CA . LYS A 1 99 ? -4.952 9.534 -4.914 1.00 88.69 99 LYS A CA 1
ATOM 773 C C . LYS A 1 99 ? -3.530 8.994 -4.827 1.00 88.69 99 LYS A C 1
ATOM 775 O O . LYS A 1 99 ? -3.161 8.121 -5.608 1.00 88.69 99 LYS A O 1
ATOM 780 N N . PRO A 1 100 ? -2.729 9.431 -3.840 1.00 88.75 100 PRO A N 1
ATOM 781 C CA . PRO A 1 100 ? -1.409 8.855 -3.639 1.00 88.75 100 PRO A CA 1
ATOM 782 C C . PRO A 1 100 ? -1.534 7.397 -3.177 1.00 88.75 100 PRO A C 1
ATOM 784 O O . PRO A 1 100 ? -2.342 7.086 -2.297 1.00 88.75 100 PRO A O 1
ATOM 787 N N . PHE A 1 101 ? -0.714 6.515 -3.748 1.00 90.19 101 PHE A N 1
ATOM 788 C CA . PHE A 1 101 ? -0.640 5.110 -3.354 1.00 90.19 101 PHE A CA 1
ATOM 789 C C . PHE A 1 101 ? 0.118 4.988 -2.020 1.00 90.19 101 PHE A C 1
ATOM 791 O O . PHE A 1 101 ? 1.346 4.898 -1.973 1.00 90.19 101 PHE A O 1
ATOM 798 N N . LYS A 1 102 ? -0.624 5.083 -0.915 1.00 89.81 102 LYS A N 1
ATOM 799 C CA . LYS A 1 102 ? -0.093 5.145 0.452 1.00 89.81 102 LYS A CA 1
ATOM 800 C C . LYS A 1 102 ? -0.682 4.060 1.331 1.00 89.81 102 LYS A C 1
ATOM 802 O O . LYS A 1 102 ? -1.833 3.664 1.164 1.00 89.81 102 LYS A O 1
ATOM 807 N N . ASP A 1 103 ? 0.106 3.648 2.312 1.00 88.69 103 ASP A N 1
ATOM 808 C CA . ASP A 1 103 ? -0.324 2.722 3.340 1.00 88.69 103 ASP A CA 1
ATOM 809 C C . ASP A 1 103 ? -1.419 3.340 4.244 1.00 88.69 103 ASP A C 1
ATOM 811 O O . ASP A 1 103 ? -1.634 4.559 4.260 1.00 88.69 103 ASP A O 1
ATOM 815 N N . PRO A 1 104 ? -2.128 2.524 5.045 1.00 89.12 104 PRO A N 1
ATOM 816 C CA . PRO A 1 104 ? -3.153 3.007 5.974 1.00 89.12 104 PRO A CA 1
ATOM 817 C C . PRO A 1 104 ? -2.654 3.962 7.069 1.00 89.12 104 PRO A C 1
ATOM 819 O O . PRO A 1 104 ? -3.476 4.495 7.816 1.00 89.12 104 PRO A O 1
ATOM 822 N N . TRP A 1 105 ? -1.338 4.157 7.187 1.00 87.38 105 TRP A N 1
ATOM 823 C CA . TRP A 1 105 ? -0.690 5.078 8.119 1.00 87.38 105 TRP A CA 1
ATOM 824 C C . TRP A 1 105 ? -0.203 6.367 7.433 1.00 87.38 105 TRP A C 1
ATOM 826 O O . TRP A 1 105 ? 0.278 7.266 8.118 1.00 87.38 105 TRP A O 1
ATOM 836 N N . GLY A 1 106 ? -0.368 6.494 6.112 1.00 87.88 106 GLY A N 1
ATOM 837 C CA . GLY A 1 106 ? -0.029 7.680 5.326 1.00 87.88 106 GLY A CA 1
ATOM 838 C C . GLY A 1 106 ? 1.381 7.695 4.724 1.00 87.88 106 GLY A C 1
ATOM 839 O O . GLY A 1 106 ? 1.757 8.708 4.125 1.00 87.88 106 GLY A O 1
ATOM 840 N N . ASN A 1 107 ? 2.147 6.610 4.839 1.00 87.19 107 ASN A N 1
ATOM 841 C CA . ASN A 1 107 ? 3.477 6.493 4.240 1.00 87.19 107 ASN A CA 1
ATOM 842 C C . ASN A 1 107 ? 3.397 5.897 2.835 1.00 87.19 107 ASN A C 1
ATOM 844 O O . ASN A 1 107 ? 2.463 5.169 2.501 1.00 87.19 107 ASN A O 1
ATOM 848 N N . TYR A 1 108 ? 4.397 6.182 2.006 1.00 87.69 108 TYR A N 1
ATOM 849 C CA . TYR A 1 108 ? 4.538 5.500 0.725 1.00 87.69 108 TYR A CA 1
ATOM 850 C C . TYR A 1 108 ? 5.054 4.078 0.921 1.00 87.69 108 TYR A C 1
ATOM 852 O O . TYR A 1 108 ? 5.864 3.805 1.811 1.00 87.69 108 TYR A O 1
ATOM 860 N N . TYR A 1 109 ? 4.621 3.187 0.037 1.00 87.31 109 TYR A N 1
ATOM 861 C CA . TYR A 1 109 ? 5.267 1.893 -0.118 1.00 87.31 109 TYR A CA 1
ATOM 862 C C . TYR A 1 109 ? 6.647 2.075 -0.744 1.00 87.31 109 TYR A C 1
ATOM 864 O O . TYR A 1 109 ? 6.877 3.019 -1.501 1.00 87.31 109 TYR A O 1
ATOM 872 N N . TYR A 1 110 ? 7.558 1.148 -0.468 1.00 84.75 110 TYR A N 1
ATOM 873 C CA . TYR A 1 110 ? 8.816 1.059 -1.200 1.00 84.75 110 TYR A CA 1
ATOM 874 C C . TYR A 1 110 ? 8.892 -0.294 -1.896 1.00 84.75 110 TYR A C 1
ATOM 876 O O . TYR A 1 110 ? 8.251 -1.252 -1.471 1.00 84.75 110 TYR A O 1
ATOM 884 N N . VAL A 1 111 ? 9.659 -0.366 -2.973 1.00 84.00 111 VAL A N 1
ATOM 885 C CA . VAL A 1 111 ? 9.978 -1.610 -3.666 1.00 84.00 111 VAL A CA 1
ATOM 886 C C . VAL A 1 111 ? 11.480 -1.630 -3.903 1.00 84.00 111 VAL A C 1
ATOM 888 O O . VAL A 1 111 ? 12.050 -0.670 -4.416 1.00 84.00 111 VAL A O 1
ATOM 891 N N . ASP A 1 112 ? 12.132 -2.700 -3.482 1.00 82.06 112 ASP A N 1
ATOM 892 C CA . ASP A 1 112 ? 13.538 -2.964 -3.760 1.00 82.06 112 ASP A CA 1
ATOM 893 C C . ASP A 1 112 ? 13.666 -3.681 -5.097 1.00 82.06 112 ASP A C 1
ATOM 895 O O . ASP A 1 112 ? 13.025 -4.711 -5.287 1.00 82.06 112 ASP A O 1
ATOM 899 N N . PHE A 1 113 ? 14.483 -3.135 -5.992 1.00 81.75 113 PHE A N 1
ATOM 900 C CA . PHE A 1 113 ? 14.798 -3.692 -7.308 1.00 81.75 113 PHE A CA 1
ATOM 901 C C . PHE A 1 113 ? 16.260 -4.146 -7.405 1.00 81.75 113 PHE A C 1
ATOM 903 O O . PHE A 1 113 ? 16.785 -4.337 -8.506 1.00 81.75 113 PHE A O 1
ATOM 910 N N . ARG A 1 114 ? 16.953 -4.280 -6.269 1.00 78.31 114 ARG A N 1
ATOM 911 C CA . ARG A 1 114 ? 18.321 -4.800 -6.223 1.00 78.31 114 ARG A CA 1
ATOM 912 C C . ARG A 1 114 ? 18.359 -6.274 -6.590 1.00 78.31 114 ARG A C 1
ATOM 914 O O . ARG A 1 114 ? 17.566 -7.077 -6.097 1.00 78.31 114 ARG A O 1
ATOM 921 N N . LYS A 1 115 ? 19.333 -6.645 -7.425 1.00 67.69 115 LYS A N 1
ATOM 922 C CA . LYS A 1 115 ? 19.683 -8.053 -7.627 1.00 67.69 115 LYS A CA 1
ATOM 923 C C . LYS A 1 115 ? 20.108 -8.660 -6.291 1.00 67.69 115 LYS A C 1
ATOM 925 O O . LYS A 1 115 ? 20.979 -8.117 -5.609 1.00 67.69 115 LYS A O 1
ATOM 930 N N . LYS A 1 116 ? 19.530 -9.805 -5.927 1.00 65.06 116 LYS A N 1
ATOM 931 C CA . LYS A 1 116 ? 20.011 -10.596 -4.792 1.00 65.06 116 LYS A CA 1
ATOM 932 C C . LYS A 1 116 ? 20.617 -11.880 -5.324 1.00 65.06 116 LYS A C 1
ATOM 934 O O . LYS A 1 116 ? 19.912 -12.763 -5.801 1.00 65.06 116 LYS A O 1
ATOM 939 N N . THR A 1 117 ? 21.935 -11.986 -5.224 1.00 58.81 117 THR A N 1
ATOM 940 C CA . THR A 1 117 ? 22.641 -13.222 -5.557 1.00 58.81 117 THR A CA 1
ATOM 941 C C . THR A 1 117 ? 22.384 -14.245 -4.459 1.00 58.81 117 THR A C 1
ATOM 943 O O . THR A 1 117 ? 22.804 -14.057 -3.316 1.00 58.81 117 THR A O 1
ATOM 946 N N . ILE A 1 118 ? 21.710 -15.340 -4.802 1.00 59.38 118 ILE A N 1
ATOM 947 C CA . ILE A 1 118 ? 21.611 -16.526 -3.950 1.00 59.38 118 ILE A CA 1
ATOM 948 C C . ILE A 1 118 ? 22.327 -17.648 -4.701 1.00 59.38 118 ILE A C 1
ATOM 950 O O . ILE A 1 118 ? 21.900 -18.042 -5.778 1.00 59.38 118 ILE A O 1
ATOM 954 N N . ILE A 1 119 ? 23.444 -18.133 -4.145 1.00 63.59 119 ILE A N 1
ATOM 955 C CA . ILE A 1 119 ? 24.159 -19.335 -4.619 1.00 63.59 119 ILE A CA 1
ATOM 956 C C . ILE A 1 119 ? 24.505 -19.265 -6.128 1.00 63.59 119 ILE A C 1
ATOM 958 O O . ILE A 1 119 ? 24.226 -20.173 -6.899 1.00 63.59 119 ILE A O 1
ATOM 962 N N . GLY A 1 120 ? 25.116 -18.163 -6.571 1.00 58.22 120 GLY A N 1
ATOM 963 C CA . GLY A 1 120 ? 25.712 -18.064 -7.914 1.00 58.22 120 GLY A CA 1
ATOM 964 C C . GLY A 1 120 ? 24.763 -17.757 -9.079 1.00 58.22 120 GLY A C 1
ATOM 965 O O . GLY A 1 120 ? 25.262 -17.498 -10.170 1.00 58.22 120 GLY A O 1
ATOM 966 N N . ASN A 1 121 ?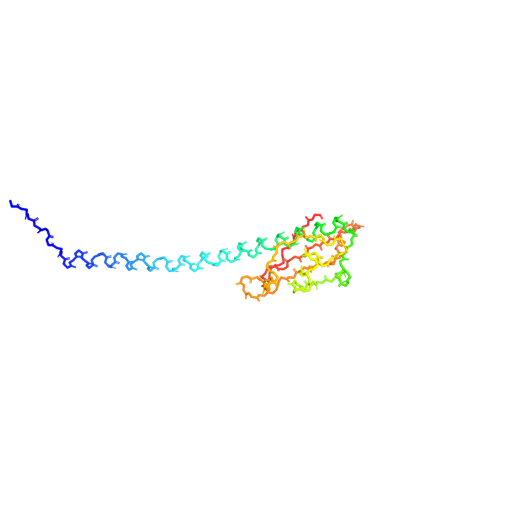 23.445 -17.696 -8.859 1.00 53.75 121 ASN A N 1
ATOM 967 C CA . ASN A 1 121 ? 22.480 -17.258 -9.872 1.00 53.75 121 ASN A CA 1
ATOM 968 C C . ASN A 1 121 ? 21.959 -15.844 -9.567 1.00 53.75 121 ASN A C 1
ATOM 970 O O . ASN A 1 121 ? 21.713 -15.488 -8.409 1.00 53.75 121 ASN A O 1
ATOM 974 N N . GLU A 1 122 ? 21.796 -15.022 -10.608 1.00 54.97 122 GLU A N 1
ATOM 975 C CA . GLU A 1 122 ? 21.178 -13.700 -10.489 1.00 54.97 122 GLU A CA 1
ATOM 976 C C . GLU A 1 122 ? 19.654 -13.851 -10.405 1.00 54.97 122 GLU A C 1
ATOM 978 O O . GLU A 1 122 ? 18.999 -14.169 -11.396 1.00 54.97 122 GLU A O 1
ATOM 983 N N . HIS A 1 123 ? 19.084 -13.599 -9.225 1.00 54.16 123 HIS A N 1
ATOM 984 C CA . HIS A 1 123 ? 17.640 -13.475 -9.051 1.00 54.16 123 HIS A CA 1
ATOM 985 C C . HIS A 1 123 ? 17.282 -11.997 -8.860 1.00 54.16 123 HIS A C 1
ATOM 987 O O . HIS A 1 123 ? 17.863 -11.288 -8.028 1.00 54.16 123 HIS A O 1
ATOM 993 N N . TYR A 1 124 ? 16.317 -11.518 -9.643 1.00 55.59 124 TYR A N 1
ATOM 994 C CA . TYR A 1 124 ? 15.723 -10.201 -9.443 1.00 55.59 124 TYR A CA 1
ATOM 995 C C . TYR A 1 124 ? 14.678 -10.314 -8.333 1.00 55.59 124 TYR A C 1
ATOM 997 O O . TYR A 1 124 ? 13.649 -10.960 -8.511 1.00 55.59 124 TYR A O 1
ATOM 1005 N N . GLN A 1 125 ? 14.954 -9.718 -7.173 1.00 57.34 125 GLN A N 1
ATOM 1006 C CA . GLN A 1 125 ? 14.045 -9.744 -6.032 1.00 57.34 125 GLN A CA 1
ATOM 1007 C C . GLN A 1 125 ? 13.224 -8.454 -5.993 1.00 57.34 125 GLN A C 1
ATOM 1009 O O . GLN A 1 125 ? 13.782 -7.374 -6.135 1.00 57.34 125 GLN A O 1
ATOM 1014 N N . THR A 1 126 ? 11.917 -8.561 -5.740 1.00 56.25 126 THR A N 1
ATOM 1015 C CA . THR A 1 126 ? 11.084 -7.421 -5.334 1.00 56.25 126 THR A CA 1
ATOM 1016 C C . THR A 1 126 ? 10.906 -7.458 -3.821 1.00 56.25 126 THR A C 1
ATOM 1018 O O . THR A 1 126 ? 10.306 -8.402 -3.305 1.00 56.25 126 THR A O 1
ATOM 1021 N N . VAL A 1 127 ? 11.407 -6.464 -3.088 1.00 59.94 127 VAL A N 1
ATOM 1022 C CA . VAL A 1 127 ? 11.181 -6.379 -1.631 1.00 59.94 127 VAL A CA 1
ATOM 1023 C C . VAL A 1 127 ? 10.234 -5.236 -1.325 1.00 59.94 127 VAL A C 1
ATOM 1025 O O . VAL A 1 127 ? 10.531 -4.099 -1.666 1.00 59.94 127 VAL A O 1
ATOM 1028 N N . VAL A 1 128 ? 9.129 -5.514 -0.634 1.00 59.38 128 VAL A N 1
ATOM 1029 C CA . VAL A 1 128 ? 8.189 -4.474 -0.195 1.00 59.38 128 VAL A CA 1
ATOM 1030 C C . VAL A 1 128 ? 8.270 -4.333 1.324 1.00 59.38 128 VAL A C 1
ATOM 1032 O O . VAL A 1 128 ? 7.807 -5.222 2.047 1.00 59.38 128 VAL A O 1
ATOM 1035 N N . PRO A 1 129 ? 8.880 -3.262 1.867 1.00 56.94 129 PRO A N 1
ATOM 1036 C CA . PRO A 1 129 ? 8.775 -2.968 3.286 1.00 56.94 129 PRO A CA 1
ATOM 1037 C C . PRO A 1 129 ? 7.332 -2.611 3.639 1.00 56.94 129 PRO A C 1
ATOM 1039 O O . PRO A 1 129 ? 6.760 -1.642 3.146 1.00 56.94 129 PRO A O 1
ATOM 1042 N N . VAL A 1 130 ? 6.757 -3.405 4.537 1.00 55.41 130 VAL A N 1
ATOM 1043 C CA . VAL A 1 130 ? 5.433 -3.194 5.117 1.00 55.41 130 VAL A CA 1
ATOM 1044 C C . VAL A 1 130 ? 5.636 -2.700 6.537 1.00 55.41 130 VAL A C 1
ATOM 1046 O O . VAL A 1 130 ? 6.100 -3.469 7.371 1.00 55.41 130 VAL A O 1
ATOM 1049 N N . HIS A 1 131 ? 5.284 -1.449 6.843 1.00 51.31 131 HIS A N 1
ATOM 1050 C CA . HIS A 1 131 ? 5.209 -0.946 8.223 1.00 51.31 131 HIS A CA 1
ATOM 1051 C C . HIS A 1 131 ? 6.405 -1.368 9.110 1.00 51.31 131 HIS A C 1
ATOM 1053 O O . HIS A 1 131 ? 6.259 -2.133 10.067 1.00 51.31 131 HIS A O 1
ATOM 1059 N N . ASN A 1 132 ? 7.616 -0.929 8.746 1.00 46.75 132 ASN A N 1
ATOM 1060 C CA . ASN A 1 132 ? 8.853 -1.239 9.480 1.00 46.75 132 ASN A CA 1
ATOM 1061 C C . ASN A 1 132 ? 9.174 -2.753 9.612 1.00 46.75 132 ASN A C 1
ATOM 1063 O O . ASN A 1 132 ? 9.998 -3.161 10.429 1.00 46.75 132 ASN A O 1
ATOM 1067 N N . LYS A 1 133 ? 8.524 -3.607 8.809 1.00 49.72 133 LYS A N 1
ATOM 1068 C CA . LYS A 1 133 ? 8.803 -5.038 8.658 1.00 49.72 133 LYS A CA 1
ATOM 1069 C C . LYS A 1 133 ? 9.022 -5.350 7.185 1.00 49.72 133 LYS A C 1
ATOM 1071 O O . LYS A 1 133 ? 8.149 -5.161 6.342 1.00 49.72 133 LYS A O 1
ATOM 1076 N N . VAL A 1 134 ? 10.202 -5.857 6.864 1.00 53.06 134 VAL A N 1
ATOM 1077 C CA . VAL A 1 134 ? 10.510 -6.282 5.501 1.00 53.06 134 VAL A CA 1
ATOM 1078 C C . VAL A 1 134 ? 9.867 -7.647 5.270 1.00 53.06 134 VAL A C 1
ATOM 1080 O O . VAL A 1 134 ? 10.234 -8.617 5.934 1.00 53.06 134 VAL A O 1
ATOM 1083 N N . ARG A 1 135 ? 8.877 -7.730 4.372 1.00 50.25 135 ARG A N 1
ATOM 1084 C CA . ARG A 1 135 ? 8.386 -9.022 3.881 1.00 50.25 135 ARG A CA 1
ATOM 1085 C C . ARG A 1 135 ? 9.150 -9.365 2.614 1.00 50.25 135 ARG A C 1
ATOM 1087 O O . ARG A 1 135 ? 9.118 -8.618 1.640 1.00 50.25 135 ARG A O 1
ATOM 1094 N N . TYR A 1 136 ? 9.863 -10.480 2.672 1.00 51.25 136 TYR A N 1
ATOM 1095 C CA . TYR A 1 136 ? 10.590 -11.024 1.542 1.00 51.25 136 TYR A CA 1
ATOM 1096 C C . TYR A 1 136 ? 9.734 -12.132 0.932 1.00 51.25 136 TYR A C 1
ATOM 1098 O O . TYR A 1 136 ? 9.638 -13.204 1.523 1.00 51.25 136 TYR A O 1
ATOM 1106 N N . ASP A 1 137 ? 9.116 -11.871 -0.216 1.00 44.78 137 ASP A N 1
ATOM 1107 C CA . ASP A 1 137 ? 8.651 -12.953 -1.080 1.00 44.78 137 ASP A CA 1
ATOM 1108 C C . ASP A 1 137 ? 9.790 -13.266 -2.056 1.00 44.78 137 ASP A C 1
ATOM 1110 O O . ASP A 1 137 ? 10.321 -12.375 -2.726 1.00 44.78 137 ASP A O 1
ATOM 1114 N N . TYR A 1 138 ? 10.225 -14.524 -2.047 1.00 38.44 138 TYR A N 1
ATOM 1115 C CA . TYR A 1 138 ? 11.227 -15.069 -2.955 1.00 38.44 138 TYR A CA 1
ATOM 1116 C C . TYR A 1 138 ? 10.499 -15.982 -3.942 1.00 38.44 138 TYR A C 1
ATOM 1118 O O . TYR A 1 138 ? 9.749 -16.859 -3.513 1.00 38.44 138 TYR A O 1
ATOM 1126 N N . GLU A 1 139 ? 10.725 -15.773 -5.234 1.00 41.25 139 GLU A N 1
ATOM 1127 C CA . GLU A 1 139 ? 10.580 -16.810 -6.261 1.00 41.25 139 GLU A CA 1
ATOM 1128 C C . GLU A 1 139 ? 11.959 -17.084 -6.859 1.00 41.25 139 GLU A C 1
ATOM 1130 O O . GLU A 1 139 ? 12.724 -16.107 -7.056 1.00 41.25 139 GLU A O 1
#

Sequence (139 aa):
MKTEKAFTLIELLTVIAIIGILAGLMAVLIASARARASNAKAVAECRELIRAWKVYWITYQKWPPGFADQVKMMDADAISILQGNNPQRIVFLEWDPSKPFKDPWGNYYYVDFRKKTIIGNEHYQTVVPVHNKVRYDYE

Foldseek 3Di:
DDDDDDDDPVNVVVVVVVVVVVVVVVVVVVVVVVVVVLLVVLVVLLVLVVQLVVVVCVVPVDDPPPQAQDKDWQFLVVQVCCCQPDPRRDHSHDDDSVDTCAGPVRGTWIWGQRFDDDPNDTDGFTWIDGPVRIDGDDD

pLDDT: mean 82.65, std 14.64, range [38.44, 96.44]

Secondary structure (DSSP, 8-state):
-----PPPHHHHHHHHHHHHHHHHHHHHHHHHHHHHHHHHHHHHHHHHHHHHHHHHHHHHSSPPTTTTTSEEE--HHHHHHHBT-STT--BS----TTS--B-TTSPBPEEE--EEEETTEEEE--EEEETTEEEE---